Protein AF-A0A1E8AYQ0-F1 (afdb_monomer_lite)

Foldseek 3Di:
DDPPPPPPPPCQLCNVLVCCVVVVDVDDDPCPQVVCPVCPSVLVNVCCCACPVVVHDPVCVLVVDDPVVCVVRPDPPNCCRNVVVDSCVSCCVVPVPSDDD

Organism: Bacillus mycoides (NCBI:txid1405)

Secondary structure (DSSP, 8-state):
------------HHHHHHHHHTTS-SSPPTTTTTS-TT-HHHHHHHHHIIIIIS---HHHHHHH--HHHHHHHS-THHHHHHSTT-SSHHHHHH-GGG---

InterPro domains:
  IPR025119 Domain of unknown function DUF4046 [PF13255] (14-99)

Radius of gyration: 15.67 Å; chains: 1; bounding box: 35×31×55 Å

pLDDT: mean 70.52, std 15.39, range [31.86, 91.06]

Sequence (101 aa):
MLLKANCVNTIRIEGIYQEILDGNRRKFPQYTWSEDLDRELAKRITRYLLEVVLNWGTEQIINGWTRELVVKYKRRCMLSIVYNGNLNQPFHDEYPDCFKE

Structure (mmCIF, N/CA/C/O backbone):
data_AF-A0A1E8AYQ0-F1
#
_entry.id   AF-A0A1E8AYQ0-F1
#
loop_
_atom_site.group_PDB
_atom_site.id
_atom_site.type_symbol
_atom_site.label_atom_id
_atom_site.label_alt_id
_atom_site.label_comp_id
_atom_site.label_asym_id
_atom_site.label_entity_id
_atom_site.label_seq_id
_atom_site.pdbx_PDB_ins_code
_atom_site.Cartn_x
_atom_site.Cartn_y
_atom_site.Cartn_z
_atom_site.occupancy
_atom_site.B_iso_or_equiv
_atom_site.auth_seq_id
_atom_site.auth_comp_id
_atom_site.auth_asym_id
_atom_site.auth_atom_id
_atom_site.pdbx_PDB_model_num
ATOM 1 N N . MET A 1 1 ? -24.115 -8.136 -36.988 1.00 31.86 1 MET A N 1
ATOM 2 C CA . MET A 1 1 ? -22.659 -7.906 -36.871 1.00 31.86 1 MET A CA 1
ATOM 3 C C . MET A 1 1 ? -22.378 -7.394 -35.471 1.00 31.86 1 MET A C 1
ATOM 5 O O . MET A 1 1 ? -22.716 -6.258 -35.178 1.00 31.86 1 MET A O 1
ATOM 9 N N . LEU A 1 2 ? -21.849 -8.239 -34.586 1.00 35.66 2 LEU A N 1
ATOM 10 C CA . LEU A 1 2 ? -21.365 -7.789 -33.282 1.00 35.66 2 LEU A CA 1
ATOM 11 C C . LEU A 1 2 ? -19.933 -7.298 -33.481 1.00 35.66 2 LEU A C 1
ATOM 13 O O . LEU A 1 2 ? -19.040 -8.091 -33.779 1.00 35.66 2 LEU A O 1
ATOM 17 N N . LEU A 1 3 ? -19.736 -5.986 -33.367 1.00 36.81 3 LEU A N 1
ATOM 18 C CA . LEU A 1 3 ? -18.411 -5.405 -33.203 1.00 36.81 3 LEU A CA 1
ATOM 19 C C . LEU A 1 3 ? -17.833 -5.987 -31.912 1.00 36.81 3 LEU A C 1
ATOM 21 O O . LEU A 1 3 ? -18.250 -5.626 -30.814 1.00 36.81 3 LEU A O 1
ATOM 25 N N . LYS A 1 4 ? -16.893 -6.927 -32.054 1.00 43.41 4 LYS A N 1
ATOM 26 C CA . LYS A 1 4 ? -15.954 -7.254 -30.985 1.00 43.41 4 LYS A CA 1
ATOM 27 C C . LYS A 1 4 ? -15.245 -5.952 -30.654 1.00 43.41 4 LYS A C 1
ATOM 29 O O . LYS A 1 4 ? -14.419 -5.482 -31.434 1.00 43.41 4 LYS A O 1
ATOM 34 N N . ALA A 1 5 ? -15.613 -5.352 -29.530 1.00 41.03 5 ALA A N 1
ATOM 35 C CA . ALA A 1 5 ? -14.810 -4.313 -28.934 1.00 41.03 5 ALA A CA 1
ATOM 36 C C . ALA A 1 5 ? -13.443 -4.941 -28.643 1.00 41.03 5 ALA A C 1
ATOM 38 O O . ALA A 1 5 ? -13.284 -5.706 -27.694 1.00 41.03 5 ALA A O 1
ATOM 39 N N . ASN A 1 6 ? -12.457 -4.646 -29.488 1.00 55.62 6 ASN A N 1
ATOM 40 C CA . ASN A 1 6 ? -11.058 -4.704 -29.094 1.00 55.62 6 ASN A CA 1
ATOM 41 C C . ASN A 1 6 ? -10.851 -3.566 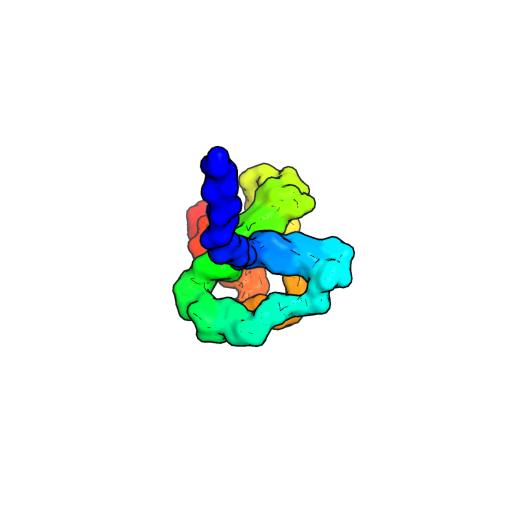-28.090 1.00 55.62 6 ASN A C 1
ATOM 43 O O . ASN A 1 6 ? -10.267 -2.531 -28.404 1.00 55.62 6 ASN A O 1
ATOM 47 N N . CYS A 1 7 ? -11.397 -3.727 -26.886 1.00 39.19 7 CYS A N 1
ATOM 48 C CA . CYS A 1 7 ? -10.941 -2.957 -25.752 1.00 39.19 7 CYS A CA 1
ATOM 49 C C . CYS A 1 7 ? 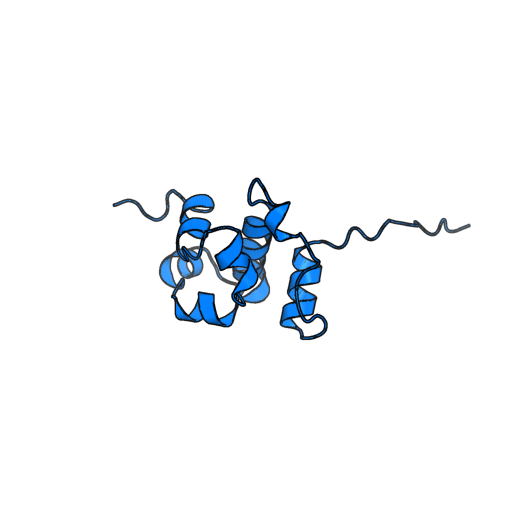-9.534 -3.463 -25.476 1.00 39.19 7 CYS A C 1
ATOM 51 O O . CYS A 1 7 ? -9.343 -4.635 -25.149 1.00 39.19 7 CYS A O 1
ATOM 53 N N . VAL A 1 8 ? -8.546 -2.583 -25.621 1.00 43.47 8 VAL A N 1
ATOM 54 C CA . VAL A 1 8 ? -7.316 -2.705 -24.846 1.00 43.47 8 VAL A CA 1
ATOM 55 C C . VAL A 1 8 ? -7.781 -2.986 -23.419 1.00 43.47 8 VAL A C 1
ATOM 57 O O . VAL A 1 8 ? -8.405 -2.132 -22.793 1.00 43.47 8 VAL A O 1
ATOM 60 N N . ASN A 1 9 ? -7.608 -4.225 -22.955 1.00 49.09 9 ASN A N 1
ATOM 61 C CA . ASN A 1 9 ? -7.825 -4.577 -21.563 1.00 49.09 9 ASN A CA 1
ATOM 62 C C . ASN A 1 9 ? -6.752 -3.807 -20.803 1.00 49.09 9 ASN A C 1
ATOM 64 O O . ASN A 1 9 ? -5.645 -4.307 -20.618 1.00 49.09 9 ASN A O 1
ATOM 68 N N . THR A 1 10 ? -7.033 -2.552 -20.454 1.00 55.47 10 THR A N 1
ATOM 69 C CA . THR A 1 10 ? -6.185 -1.772 -19.564 1.00 55.47 10 THR A CA 1
ATOM 70 C C . THR A 1 10 ? -6.206 -2.516 -18.244 1.00 55.47 10 THR A C 1
ATOM 72 O O . THR A 1 10 ? -7.153 -2.391 -17.464 1.00 55.47 10 THR A O 1
ATOM 75 N N . ILE A 1 11 ? -5.210 -3.379 -18.042 1.00 67.19 11 ILE A N 1
ATOM 76 C CA . ILE A 1 11 ? -5.091 -4.168 -16.828 1.00 67.19 11 ILE A CA 1
ATOM 77 C C . ILE A 1 11 ? -4.963 -3.160 -15.690 1.00 67.19 11 ILE A C 1
ATOM 79 O O . ILE A 1 11 ? -3.998 -2.400 -15.614 1.00 67.19 11 ILE A O 1
ATOM 83 N N . ARG A 1 12 ? -5.984 -3.111 -14.835 1.00 87.75 12 ARG A N 1
ATOM 84 C CA . ARG A 1 12 ? -5.983 -2.248 -13.658 1.00 87.75 12 ARG A CA 1
ATOM 85 C C . ARG A 1 12 ? -4.940 -2.763 -12.670 1.00 87.75 12 ARG A C 1
ATOM 87 O O . ARG A 1 12 ? -4.773 -3.975 -12.526 1.00 87.75 12 ARG A O 1
ATOM 94 N N . ILE A 1 13 ? -4.255 -1.854 -11.979 1.00 89.62 13 ILE A N 1
ATOM 95 C CA . ILE A 1 13 ? -3.193 -2.213 -11.032 1.00 89.62 13 ILE A CA 1
ATOM 96 C C . ILE A 1 13 ? -3.712 -3.134 -9.918 1.00 89.62 13 ILE A C 1
ATOM 98 O O . ILE A 1 13 ? -3.015 -4.060 -9.511 1.00 89.62 13 ILE A O 1
ATOM 102 N N . GLU A 1 14 ? -4.970 -2.958 -9.511 1.00 90.25 14 GLU A N 1
ATOM 103 C CA . GLU A 1 14 ? -5.674 -3.804 -8.546 1.00 90.25 14 GLU A CA 1
ATOM 104 C C . GLU A 1 14 ? -5.842 -5.240 -9.057 1.00 90.25 14 GLU A C 1
ATOM 106 O O . GLU A 1 14 ? -5.670 -6.183 -8.295 1.00 90.25 14 GLU A O 1
ATOM 111 N N . GLY A 1 15 ? -6.094 -5.422 -10.358 1.00 91.06 15 GLY A N 1
ATOM 112 C CA . GLY A 1 15 ? -6.166 -6.749 -10.975 1.00 91.06 15 GLY A CA 1
ATOM 113 C C . GLY A 1 15 ? -4.813 -7.459 -10.956 1.00 91.06 15 GLY A C 1
ATOM 114 O O . GLY A 1 15 ? -4.731 -8.622 -10.573 1.00 91.06 15 GLY A O 1
ATOM 115 N N . ILE A 1 16 ? -3.731 -6.737 -11.269 1.00 90.69 16 ILE A N 1
ATOM 116 C CA . ILE A 1 16 ? -2.356 -7.258 -11.143 1.00 90.69 16 ILE A CA 1
ATOM 117 C C . ILE A 1 16 ? -2.064 -7.641 -9.691 1.00 90.69 16 ILE A C 1
ATOM 119 O O . ILE A 1 16 ? -1.428 -8.662 -9.432 1.00 90.69 16 ILE A O 1
ATOM 123 N N . TYR A 1 17 ? -2.508 -6.822 -8.740 1.00 88.88 17 TYR A N 1
ATOM 124 C CA . TYR A 1 17 ? -2.321 -7.102 -7.326 1.00 88.88 17 TYR A CA 1
ATOM 125 C C . TYR A 1 17 ? -3.102 -8.337 -6.877 1.00 88.88 17 TYR A C 1
ATOM 127 O O . TYR A 1 17 ? -2.526 -9.185 -6.199 1.00 88.88 17 TYR A O 1
ATOM 135 N N . GLN A 1 18 ? -4.349 -8.497 -7.322 1.00 89.19 18 GLN A N 1
ATOM 136 C CA . GLN A 1 18 ? -5.150 -9.688 -7.051 1.00 89.19 18 GLN A CA 1
ATOM 137 C C . GLN A 1 18 ? -4.487 -10.951 -7.618 1.00 89.19 18 GLN A C 1
ATOM 139 O O . GLN A 1 18 ? -4.311 -11.917 -6.884 1.00 89.19 18 GLN A O 1
ATOM 144 N N . GLU A 1 19 ? -3.976 -10.916 -8.856 1.00 90.62 19 GLU A N 1
ATOM 145 C CA . GLU A 1 19 ? -3.205 -12.035 -9.424 1.00 90.62 19 GLU A CA 1
ATOM 146 C C . GLU A 1 19 ? -1.979 -12.403 -8.569 1.00 90.62 19 GLU A C 1
ATOM 148 O O . GLU A 1 19 ? -1.588 -13.569 -8.510 1.00 90.62 19 GLU A O 1
ATOM 153 N N . ILE A 1 20 ? -1.345 -11.421 -7.918 1.00 88.06 20 ILE A N 1
ATOM 154 C CA . ILE A 1 20 ? -0.209 -11.660 -7.017 1.00 88.06 20 ILE A CA 1
ATOM 155 C C . ILE A 1 20 ? -0.667 -12.298 -5.706 1.00 88.06 20 ILE A C 1
ATOM 157 O O . ILE A 1 20 ? 0.004 -13.209 -5.215 1.00 88.06 20 ILE A O 1
ATOM 161 N N . LEU A 1 21 ? -1.782 -11.830 -5.144 1.00 84.56 21 LEU A N 1
ATOM 162 C CA . LEU A 1 21 ? -2.372 -12.395 -3.930 1.00 84.56 21 LEU A CA 1
ATOM 163 C C . LEU A 1 21 ? -2.824 -13.844 -4.149 1.00 84.56 21 LEU A C 1
ATOM 165 O O . LEU A 1 21 ? -2.535 -14.699 -3.316 1.00 84.56 21 LEU A O 1
ATOM 169 N N . ASP A 1 22 ? -3.431 -14.126 -5.301 1.00 87.25 22 ASP A N 1
ATOM 170 C CA . ASP A 1 22 ? -3.894 -15.462 -5.692 1.00 87.25 22 ASP A CA 1
ATOM 171 C C . ASP A 1 22 ? -2.736 -16.406 -6.075 1.00 87.25 22 ASP A C 1
ATOM 173 O O . ASP A 1 22 ? -2.935 -17.601 -6.281 1.00 87.25 22 ASP A O 1
ATOM 177 N N . GLY A 1 23 ? -1.508 -15.887 -6.199 1.00 85.81 23 GLY A N 1
ATOM 178 C CA . GLY A 1 23 ? -0.325 -16.656 -6.596 1.00 85.81 23 GLY A CA 1
ATOM 179 C C . GLY A 1 23 ? -0.187 -16.896 -8.105 1.00 85.81 23 GLY A C 1
ATOM 180 O O . GLY A 1 23 ? 0.801 -17.493 -8.538 1.00 85.81 23 GLY A O 1
ATOM 181 N N . ASN A 1 24 ? -1.111 -16.374 -8.915 1.00 89.44 24 ASN A N 1
ATOM 182 C CA . ASN A 1 24 ? -1.092 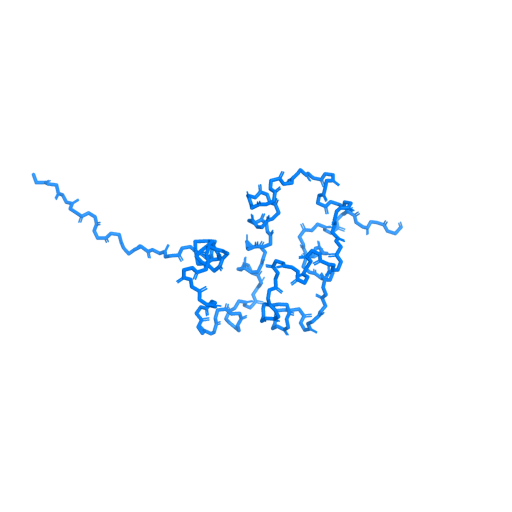-16.441 -10.381 1.00 89.44 24 ASN A CA 1
ATOM 183 C C . ASN A 1 24 ? 0.029 -15.586 -11.000 1.00 89.44 24 ASN A C 1
ATOM 185 O O . ASN A 1 24 ? 0.488 -15.847 -12.114 1.00 89.44 24 ASN A O 1
ATOM 189 N N . ARG A 1 25 ? 0.513 -14.578 -10.266 1.00 87.88 25 ARG A N 1
ATOM 190 C CA . ARG A 1 25 ? 1.621 -13.704 -10.664 1.00 87.88 25 ARG A CA 1
ATOM 191 C C . ARG A 1 25 ? 2.639 -13.570 -9.535 1.00 87.88 25 ARG A C 1
ATOM 193 O O . ARG A 1 25 ? 2.307 -13.412 -8.370 1.00 87.88 25 ARG A O 1
ATOM 200 N N . ARG A 1 26 ? 3.935 -13.567 -9.869 1.00 84.56 26 ARG A N 1
ATOM 201 C CA . ARG A 1 26 ? 5.002 -13.470 -8.849 1.00 84.56 26 ARG A CA 1
ATOM 202 C C . ARG A 1 26 ? 5.237 -12.058 -8.305 1.00 84.56 26 ARG A C 1
ATOM 204 O O . ARG A 1 26 ? 5.619 -11.914 -7.143 1.00 84.56 26 ARG A O 1
ATOM 211 N N . LYS A 1 27 ? 5.115 -11.040 -9.161 1.00 82.75 27 LYS A N 1
ATOM 212 C CA . LYS A 1 27 ? 5.413 -9.631 -8.864 1.00 82.75 27 LYS A CA 1
ATOM 213 C C . LYS A 1 27 ? 4.748 -8.700 -9.875 1.00 82.75 27 LYS A C 1
ATOM 215 O O . LYS A 1 27 ? 4.380 -9.134 -10.965 1.00 82.75 27 LYS A O 1
ATOM 220 N N . PHE A 1 28 ? 4.663 -7.423 -9.519 1.00 87.38 28 PHE A N 1
ATOM 221 C CA . PHE A 1 28 ? 4.248 -6.355 -10.425 1.00 87.38 28 PHE A CA 1
ATOM 222 C C . PHE A 1 28 ? 5.173 -6.259 -11.655 1.00 87.38 28 PHE A C 1
ATOM 224 O O . PHE A 1 28 ? 6.321 -6.726 -11.585 1.00 87.38 28 PHE A O 1
ATOM 231 N N . PRO A 1 29 ? 4.692 -5.688 -12.778 1.00 88.88 29 PRO A N 1
ATOM 232 C CA . PRO A 1 29 ? 5.531 -5.365 -13.927 1.00 88.88 29 PRO A CA 1
ATOM 233 C C . PRO A 1 29 ? 6.779 -4.558 -13.540 1.00 88.88 29 PRO A C 1
ATOM 235 O O . PRO A 1 29 ? 6.856 -3.935 -12.479 1.00 88.88 29 PRO A O 1
ATOM 238 N N . GLN A 1 30 ? 7.799 -4.602 -14.398 1.00 82.75 30 GLN A N 1
ATOM 239 C CA . GLN A 1 30 ? 8.969 -3.747 -14.205 1.00 82.75 30 GLN A CA 1
ATOM 240 C C . GLN A 1 30 ? 8.555 -2.276 -14.278 1.00 82.75 30 GLN A C 1
ATOM 242 O O . GLN A 1 30 ? 7.596 -1.934 -14.961 1.00 82.75 30 GLN A O 1
ATOM 247 N N . TYR A 1 31 ? 9.273 -1.437 -13.534 1.00 83.62 31 TYR A N 1
ATOM 248 C CA . TYR A 1 31 ? 9.092 0.016 -13.476 1.00 83.62 31 TYR A CA 1
ATOM 249 C C . TYR A 1 31 ? 7.760 0.531 -12.914 1.00 83.62 31 TYR A C 1
ATOM 251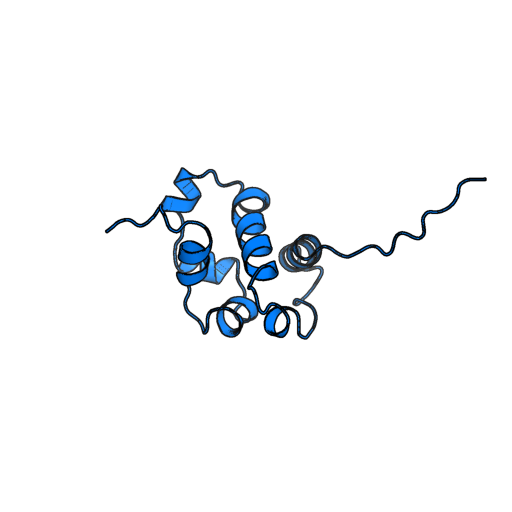 O O . TYR A 1 31 ? 7.666 1.722 -12.643 1.00 83.62 31 TYR A O 1
ATOM 259 N N . THR A 1 32 ? 6.801 -0.349 -12.585 1.00 85.44 32 THR A N 1
ATOM 260 C CA . THR A 1 32 ? 5.503 0.017 -11.982 1.00 85.44 32 THR A CA 1
ATOM 261 C C . THR A 1 32 ? 5.622 1.015 -10.834 1.00 85.44 32 THR A C 1
ATOM 263 O O . THR A 1 32 ? 4.793 1.901 -10.718 1.00 85.44 32 THR A O 1
ATOM 266 N N . TRP A 1 33 ? 6.643 0.876 -9.986 1.00 82.50 33 TRP A N 1
ATOM 267 C CA . TRP A 1 33 ? 6.835 1.753 -8.830 1.00 82.50 33 TRP A CA 1
ATOM 268 C C . TRP A 1 33 ? 7.726 2.959 -9.110 1.00 82.50 33 TRP A C 1
ATOM 270 O O . TRP A 1 33 ? 7.529 4.002 -8.507 1.00 82.50 33 TRP A O 1
ATOM 280 N N . SER A 1 34 ? 8.719 2.829 -9.991 1.00 79.06 34 SER A N 1
ATOM 281 C CA . SER A 1 34 ? 9.608 3.948 -10.329 1.00 79.06 34 SER A CA 1
ATOM 282 C C . SER A 1 34 ? 8.924 4.987 -11.217 1.00 79.06 34 SER A C 1
ATOM 284 O O . SER A 1 34 ? 9.344 6.136 -11.228 1.00 79.06 34 SER A O 1
ATOM 286 N N . GLU A 1 35 ? 7.888 4.582 -11.954 1.00 84.19 35 GLU A N 1
ATOM 287 C CA . GLU A 1 35 ? 7.053 5.470 -12.770 1.00 84.19 35 GLU A CA 1
ATOM 288 C C . GLU A 1 35 ? 5.834 6.013 -11.998 1.00 84.19 35 GLU A C 1
ATOM 290 O O . GLU A 1 35 ? 5.150 6.905 -12.491 1.00 84.19 35 GLU A O 1
ATOM 295 N N . ASP A 1 36 ? 5.577 5.531 -10.775 1.00 83.06 36 ASP A N 1
ATOM 296 C CA . ASP A 1 36 ? 4.495 6.003 -9.896 1.00 83.06 36 ASP A CA 1
ATOM 297 C C . ASP A 1 36 ? 4.918 7.258 -9.113 1.00 83.06 36 ASP A C 1
ATOM 299 O O . ASP A 1 36 ? 4.962 7.266 -7.881 1.00 83.06 36 ASP A O 1
ATOM 303 N N . LEU A 1 37 ? 5.294 8.312 -9.842 1.00 78.19 37 LEU A N 1
ATOM 304 C CA . LEU A 1 37 ? 5.906 9.524 -9.280 1.00 78.19 37 LEU A CA 1
ATOM 305 C C . LEU A 1 37 ? 5.005 10.215 -8.240 1.00 78.19 37 LEU A C 1
ATOM 307 O O . LEU A 1 37 ? 5.491 10.636 -7.192 1.00 78.19 37 LEU A O 1
ATOM 311 N N . ASP A 1 38 ? 3.694 10.256 -8.493 1.00 82.19 38 ASP A N 1
ATOM 312 C CA . ASP A 1 38 ? 2.686 10.853 -7.601 1.00 82.19 38 ASP A CA 1
ATOM 313 C C . ASP A 1 38 ? 2.108 9.862 -6.572 1.00 82.19 38 ASP A C 1
ATOM 315 O O . ASP A 1 38 ? 1.217 10.205 -5.786 1.00 82.19 38 ASP A O 1
ATOM 319 N N . ARG A 1 39 ? 2.625 8.624 -6.548 1.00 80.69 39 ARG A N 1
ATOM 320 C CA . ARG A 1 39 ? 2.197 7.531 -5.656 1.00 80.69 39 ARG A CA 1
ATOM 321 C C . ARG A 1 39 ? 0.738 7.091 -5.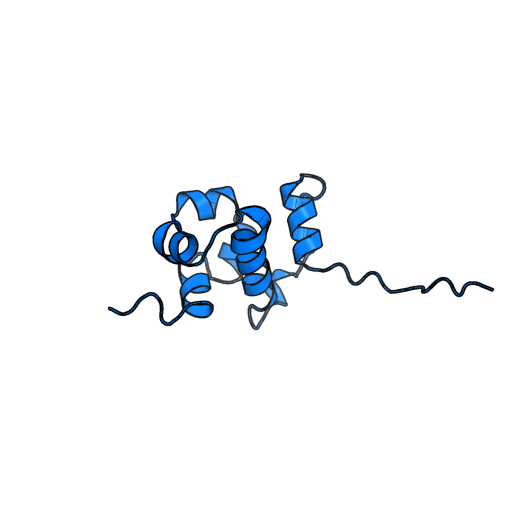838 1.00 80.69 39 ARG A C 1
ATOM 323 O O . ARG A 1 39 ? 0.167 6.451 -4.953 1.00 80.69 39 ARG A O 1
ATOM 330 N N . GLU A 1 40 ? 0.104 7.434 -6.953 1.00 85.88 40 GLU A N 1
ATOM 331 C CA . GLU A 1 40 ? -1.308 7.142 -7.210 1.00 85.88 40 GLU A CA 1
ATOM 332 C C . GLU A 1 40 ? -1.578 5.636 -7.308 1.00 85.88 40 GLU A C 1
ATOM 334 O O . GLU A 1 40 ? -2.597 5.148 -6.806 1.00 85.88 40 GLU A O 1
ATOM 339 N N . LEU A 1 41 ? -0.659 4.862 -7.893 1.00 85.81 41 LEU A N 1
ATOM 340 C CA . LEU A 1 41 ? -0.784 3.403 -7.927 1.00 85.81 41 LEU A CA 1
ATOM 341 C C . LEU A 1 41 ? -0.640 2.815 -6.521 1.00 85.81 41 LEU A C 1
ATOM 343 O O . LEU A 1 41 ? -1.411 1.927 -6.144 1.00 85.81 41 LEU A O 1
ATOM 347 N N . ALA A 1 42 ? 0.301 3.323 -5.725 1.00 81.62 42 ALA A N 1
ATOM 348 C CA . ALA A 1 42 ? 0.497 2.888 -4.346 1.00 81.62 42 ALA A CA 1
ATOM 349 C C . ALA A 1 42 ? -0.724 3.169 -3.450 1.00 81.62 42 ALA A C 1
ATOM 351 O O . ALA A 1 42 ? -1.114 2.285 -2.675 1.00 81.62 42 ALA A O 1
ATOM 352 N N . LYS A 1 43 ? -1.358 4.343 -3.581 1.00 82.19 43 LYS A N 1
ATOM 353 C CA . LYS A 1 43 ? -2.615 4.681 -2.883 1.00 82.19 43 LYS A CA 1
ATOM 354 C C . LYS A 1 43 ? -3.734 3.722 -3.283 1.00 82.19 43 LYS A C 1
ATOM 356 O O . LYS A 1 43 ? -4.317 3.038 -2.447 1.00 82.19 43 LYS A O 1
ATOM 361 N N . ARG A 1 44 ? -3.951 3.537 -4.590 1.00 87.50 44 ARG A N 1
ATOM 362 C CA . ARG A 1 44 ? -4.981 2.617 -5.108 1.00 87.50 44 ARG A CA 1
ATOM 363 C C . ARG A 1 44 ? -4.826 1.187 -4.596 1.00 87.50 44 ARG A C 1
ATOM 365 O O . ARG A 1 44 ? -5.809 0.581 -4.178 1.00 87.50 44 ARG A O 1
ATOM 372 N N . ILE A 1 45 ? -3.603 0.655 -4.579 1.00 86.69 45 ILE A N 1
ATOM 373 C CA . ILE A 1 45 ? -3.334 -0.683 -4.030 1.00 86.69 45 ILE A CA 1
ATOM 374 C C . ILE A 1 45 ? -3.563 -0.740 -2.520 1.00 86.69 45 ILE A C 1
ATOM 376 O O . ILE A 1 45 ? -4.074 -1.741 -2.019 1.00 86.69 45 ILE A O 1
ATOM 380 N N . THR A 1 46 ? -3.200 0.313 -1.790 1.00 80.25 46 THR A N 1
ATOM 381 C CA . THR A 1 46 ? -3.407 0.380 -0.338 1.00 80.25 46 THR A CA 1
ATOM 382 C C . THR A 1 46 ? -4.891 0.397 0.002 1.00 80.25 46 THR A C 1
ATOM 384 O O . THR A 1 46 ? -5.329 -0.435 0.798 1.00 80.25 46 THR A O 1
ATOM 387 N N . ARG A 1 47 ? -5.672 1.241 -0.675 1.00 82.19 47 ARG A N 1
ATOM 388 C CA . ARG A 1 47 ? -7.129 1.265 -0.547 1.00 82.19 47 ARG A CA 1
ATOM 389 C C . ARG A 1 47 ? -7.762 -0.076 -0.904 1.00 82.19 47 ARG A C 1
ATOM 391 O O . ARG A 1 47 ? -8.537 -0.608 -0.120 1.00 82.19 47 ARG A O 1
ATOM 398 N N . TYR A 1 48 ? -7.384 -0.666 -2.039 1.00 86.88 48 TYR A N 1
ATOM 399 C CA . TYR A 1 48 ? -7.913 -1.964 -2.464 1.00 86.88 48 TYR A CA 1
ATOM 400 C C . TYR A 1 48 ? -7.619 -3.079 -1.447 1.00 86.88 48 TYR A C 1
ATOM 402 O O . TYR A 1 48 ? -8.496 -3.880 -1.132 1.00 86.88 48 TYR A O 1
ATOM 410 N N . LEU A 1 49 ? -6.404 -3.124 -0.891 1.00 84.56 49 LEU A N 1
ATOM 411 C CA . LEU A 1 49 ? -6.061 -4.080 0.164 1.00 84.56 49 LEU A CA 1
ATOM 412 C C . LEU A 1 49 ? -6.988 -3.928 1.378 1.00 84.56 49 LEU A C 1
ATOM 414 O O . LEU A 1 49 ? -7.520 -4.917 1.872 1.00 84.56 49 LEU A O 1
ATOM 418 N N . LEU A 1 50 ? -7.161 -2.703 1.863 1.00 81.31 50 LEU A N 1
ATOM 419 C CA . LEU A 1 50 ? -7.928 -2.426 3.074 1.00 81.31 50 LEU A CA 1
ATOM 420 C C . LEU A 1 50 ? -9.426 -2.673 2.875 1.00 81.31 50 LEU A C 1
ATOM 422 O O . LEU A 1 50 ? -10.034 -3.441 3.617 1.00 81.31 50 LEU A O 1
ATOM 426 N N . GLU A 1 51 ? -10.006 -2.057 1.852 1.00 84.12 51 GLU A N 1
ATOM 427 C CA . GLU A 1 51 ? -11.455 -2.028 1.652 1.00 84.12 51 GLU A CA 1
ATOM 428 C C . GLU A 1 51 ? -11.980 -3.292 0.967 1.00 84.12 51 GLU A C 1
ATOM 430 O O . GLU A 1 51 ? -13.090 -3.723 1.259 1.00 84.12 51 GLU A O 1
ATOM 435 N N . VAL A 1 52 ? -11.204 -3.907 0.067 1.00 86.38 52 VAL A N 1
ATOM 436 C CA . VAL A 1 52 ? -11.684 -5.033 -0.754 1.00 86.38 52 VAL A CA 1
ATOM 437 C C . VAL A 1 52 ? -11.136 -6.365 -0.258 1.00 86.38 52 VAL A C 1
ATOM 439 O O . VAL A 1 52 ? -11.900 -7.298 -0.031 1.00 86.38 52 VAL A O 1
ATOM 442 N N . VAL A 1 53 ? -9.818 -6.475 -0.073 1.00 84.44 53 VAL A N 1
ATOM 443 C CA . VAL A 1 53 ? -9.185 -7.756 0.298 1.00 84.44 53 VAL A CA 1
ATOM 444 C C . VAL A 1 53 ? -9.418 -8.087 1.770 1.00 84.44 53 VAL A C 1
ATOM 446 O O . VAL A 1 53 ? -9.719 -9.230 2.109 1.00 84.44 53 VAL A O 1
ATOM 449 N N . LEU A 1 54 ? -9.259 -7.099 2.650 1.00 82.44 54 LEU A N 1
ATOM 450 C CA . LEU A 1 54 ? -9.456 -7.263 4.090 1.00 82.44 54 LEU A CA 1
ATOM 451 C C . LEU A 1 54 ? -10.892 -6.951 4.526 1.00 82.44 54 LEU A C 1
ATOM 453 O O . LEU A 1 54 ? -11.280 -7.353 5.623 1.00 82.44 54 LEU A O 1
ATOM 457 N N . ASN A 1 55 ? -11.674 -6.285 3.667 1.00 84.94 55 ASN A N 1
ATOM 458 C CA . ASN A 1 55 ? -13.043 -5.847 3.938 1.00 84.94 55 ASN A CA 1
ATOM 459 C C . ASN A 1 55 ? -13.150 -5.032 5.239 1.00 84.94 55 ASN A C 1
ATOM 461 O O . ASN A 1 55 ? -14.024 -5.268 6.075 1.00 84.94 55 ASN A O 1
ATOM 465 N N . TRP A 1 56 ? -12.200 -4.119 5.444 1.00 83.50 56 TRP A N 1
ATOM 466 C CA . TRP A 1 56 ? -12.137 -3.288 6.638 1.00 83.50 56 TRP A CA 1
ATOM 467 C C . TRP A 1 56 ? -12.979 -2.028 6.508 1.00 83.50 56 TRP A C 1
ATOM 469 O O . TRP A 1 56 ? -12.950 -1.340 5.489 1.00 83.50 56 TRP A O 1
ATOM 479 N N . GLY A 1 57 ? -13.677 -1.697 7.594 1.00 77.31 57 GLY A N 1
ATOM 480 C CA . GLY A 1 57 ? -14.295 -0.386 7.776 1.00 77.31 57 GLY A CA 1
ATOM 481 C C . GLY A 1 57 ? -13.313 0.653 8.329 1.00 77.31 57 GLY A C 1
ATOM 482 O O . GLY A 1 57 ? -12.235 0.316 8.819 1.00 77.31 57 GLY A O 1
ATOM 483 N N . THR A 1 58 ? -13.716 1.925 8.318 1.00 73.69 58 THR A N 1
ATOM 484 C CA . THR A 1 58 ? -12.893 3.075 8.738 1.00 73.69 58 THR A CA 1
ATOM 485 C C . THR A 1 58 ? -12.246 2.901 10.116 1.00 73.69 58 THR A C 1
ATOM 487 O O . THR A 1 58 ? -11.054 3.145 10.271 1.00 73.69 58 THR A O 1
ATOM 490 N N . GLU A 1 59 ? -12.983 2.412 11.116 1.00 73.44 59 GLU A N 1
ATOM 491 C CA . GLU A 1 59 ? -12.437 2.204 12.468 1.00 73.44 59 GLU A CA 1
ATOM 492 C C . GLU A 1 59 ? -11.366 1.105 12.523 1.00 73.44 59 GLU A C 1
ATOM 494 O O . GLU A 1 59 ? -10.412 1.204 13.296 1.00 73.44 59 GLU A O 1
ATOM 499 N N . GLN A 1 60 ? -11.487 0.067 11.692 1.00 74.75 60 GLN A N 1
ATOM 500 C CA . GLN A 1 60 ? -10.481 -0.993 11.588 1.00 74.75 60 GLN A CA 1
ATOM 501 C C . GLN A 1 60 ? -9.251 -0.515 10.821 1.00 74.75 60 GLN A C 1
ATOM 503 O O . GLN A 1 60 ? -8.140 -0.911 11.153 1.00 74.75 60 GLN A O 1
ATOM 508 N N . ILE A 1 61 ? -9.430 0.367 9.837 1.00 70.62 61 ILE A N 1
ATOM 509 C CA . ILE A 1 61 ? -8.323 1.014 9.127 1.00 70.62 61 ILE A CA 1
ATOM 510 C C . ILE A 1 61 ? -7.504 1.873 10.101 1.00 70.62 61 ILE A C 1
ATOM 512 O O . ILE A 1 61 ? -6.281 1.752 10.125 1.00 70.62 61 ILE A O 1
ATOM 516 N N . ILE A 1 62 ? -8.170 2.657 10.956 1.00 68.00 62 ILE A N 1
ATOM 517 C CA . ILE A 1 62 ? -7.522 3.513 11.963 1.00 68.00 62 ILE A CA 1
ATOM 518 C C . ILE A 1 62 ? -6.794 2.685 13.036 1.00 68.00 62 ILE A C 1
ATOM 520 O O . ILE A 1 62 ? -5.655 2.991 13.377 1.00 68.00 62 ILE A O 1
ATOM 524 N N . ASN A 1 63 ? -7.420 1.623 13.558 1.00 71.31 63 ASN A N 1
ATOM 525 C CA . ASN A 1 63 ? -6.901 0.900 14.730 1.00 71.31 63 ASN A CA 1
ATOM 526 C C . ASN A 1 63 ? -6.136 -0.397 14.409 1.00 71.31 63 ASN A C 1
ATOM 528 O O . ASN A 1 63 ? -5.389 -0.904 15.242 1.00 71.31 63 ASN A O 1
ATOM 532 N N . GLY A 1 64 ? -6.344 -0.980 13.230 1.00 66.25 64 GLY A N 1
ATOM 533 C CA . GLY A 1 64 ? -5.840 -2.307 12.865 1.00 66.25 64 GLY A CA 1
ATOM 534 C C . GLY A 1 64 ? -4.485 -2.295 12.162 1.00 66.25 64 GLY A C 1
ATOM 535 O O . GLY A 1 64 ? -3.903 -3.358 11.939 1.00 66.25 64 GLY A O 1
ATOM 536 N N . TRP A 1 65 ? -3.963 -1.126 11.790 1.00 64.75 65 TRP A N 1
ATOM 537 C CA . TRP A 1 65 ? -2.732 -1.027 11.011 1.00 64.75 65 TRP A CA 1
ATOM 538 C C . TRP A 1 65 ? -1.495 -1.383 11.849 1.00 64.75 65 TRP A C 1
ATOM 540 O O . TRP A 1 65 ? -0.937 -0.555 12.567 1.00 64.75 65 TRP A O 1
ATOM 550 N N . THR A 1 66 ? -1.034 -2.632 11.746 1.00 64.94 66 THR A N 1
ATOM 551 C CA . THR A 1 66 ? 0.158 -3.119 12.454 1.00 64.94 66 THR A CA 1
ATOM 552 C C . THR A 1 66 ? 1.298 -3.458 11.499 1.00 64.94 66 THR A C 1
ATOM 554 O O . THR A 1 66 ? 1.103 -3.853 10.346 1.00 64.94 66 THR A O 1
ATOM 557 N N . ARG A 1 67 ? 2.536 -3.376 12.004 1.00 61.62 67 ARG A N 1
ATOM 558 C CA . ARG A 1 67 ? 3.753 -3.758 11.267 1.00 61.62 67 ARG A CA 1
ATOM 559 C C . ARG A 1 67 ? 3.676 -5.184 10.701 1.00 61.62 67 ARG A C 1
ATOM 561 O O . ARG A 1 67 ? 4.213 -5.442 9.627 1.00 61.62 67 ARG A O 1
ATOM 568 N N . GLU A 1 68 ? 2.993 -6.093 11.391 1.00 68.12 68 GLU A N 1
ATOM 569 C CA . GLU A 1 68 ? 2.805 -7.484 10.964 1.00 68.12 68 GLU A CA 1
ATOM 570 C C . GLU A 1 68 ? 1.902 -7.608 9.730 1.00 68.12 68 GLU A C 1
ATOM 572 O O . GLU A 1 68 ? 2.233 -8.344 8.800 1.00 68.12 68 GLU A O 1
ATOM 577 N N . LEU A 1 69 ? 0.809 -6.841 9.666 1.00 68.31 69 LEU A N 1
ATOM 578 C CA . LEU A 1 69 ? -0.070 -6.769 8.492 1.00 68.31 69 LEU A CA 1
ATOM 579 C C . LEU A 1 69 ? 0.656 -6.217 7.268 1.00 68.31 69 LEU A C 1
ATOM 581 O O . LEU A 1 69 ? 0.538 -6.767 6.169 1.00 68.31 69 LEU A O 1
ATOM 585 N N . VAL A 1 70 ? 1.464 -5.176 7.475 1.00 63.28 70 VAL A N 1
ATOM 586 C CA . VAL A 1 70 ? 2.282 -4.579 6.415 1.00 63.28 70 VAL A CA 1
ATOM 587 C C . VAL A 1 70 ? 3.273 -5.603 5.854 1.00 63.28 70 VAL A C 1
ATOM 589 O O . VAL A 1 70 ? 3.399 -5.746 4.639 1.00 63.28 70 VAL A O 1
ATOM 592 N N . VAL A 1 71 ? 3.920 -6.385 6.720 1.00 64.69 71 VAL A N 1
ATOM 593 C CA . VAL A 1 71 ? 4.830 -7.465 6.308 1.00 64.69 71 VAL A CA 1
ATOM 594 C C . VAL A 1 71 ? 4.085 -8.602 5.595 1.00 64.69 71 VAL A C 1
ATOM 596 O O . VAL A 1 71 ? 4.605 -9.152 4.621 1.00 64.69 71 VAL A O 1
ATOM 599 N N . LYS A 1 72 ? 2.870 -8.938 6.045 1.00 68.12 72 LYS A N 1
ATOM 600 C CA . 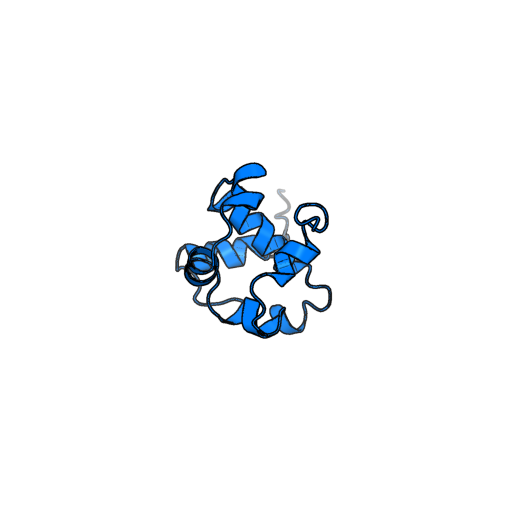LYS A 1 72 ? 2.059 -10.047 5.523 1.00 68.12 72 LYS A CA 1
ATOM 601 C C . LYS A 1 72 ? 1.496 -9.782 4.121 1.00 68.12 72 LYS A C 1
ATOM 603 O O . LYS A 1 72 ? 1.539 -10.684 3.289 1.00 68.12 72 LYS A O 1
ATOM 608 N N . TYR A 1 73 ? 1.016 -8.567 3.838 1.00 60.56 73 TYR A N 1
ATOM 609 C CA . TYR A 1 73 ? 0.302 -8.256 2.583 1.00 60.56 73 TYR A CA 1
ATOM 610 C C . TYR A 1 73 ? 1.049 -7.333 1.611 1.00 60.56 73 TYR A C 1
ATOM 612 O O . TYR A 1 73 ? 0.624 -7.176 0.462 1.00 60.56 73 TYR A O 1
ATOM 620 N N . LYS A 1 74 ? 2.190 -6.757 2.009 1.00 62.81 74 LYS A N 1
ATOM 621 C CA . LYS A 1 74 ? 3.030 -5.927 1.132 1.00 62.81 74 LYS A CA 1
ATOM 622 C C . LYS A 1 74 ? 4.454 -6.483 1.066 1.00 62.81 74 LYS A C 1
ATOM 624 O O . LYS A 1 74 ? 5.372 -6.027 1.743 1.00 62.81 74 LYS A O 1
ATOM 629 N N . ARG A 1 75 ? 4.655 -7.474 0.186 1.00 54.19 75 ARG A N 1
ATOM 630 C CA . ARG A 1 75 ? 5.985 -7.990 -0.193 1.00 54.19 75 ARG A CA 1
ATOM 631 C C . ARG A 1 75 ? 6.927 -6.821 -0.535 1.00 54.19 75 ARG A C 1
ATOM 633 O O . ARG A 1 75 ? 6.629 -6.064 -1.452 1.00 54.19 75 ARG A O 1
ATOM 640 N N . ARG A 1 76 ? 8.054 -6.732 0.191 1.00 52.53 76 ARG A N 1
ATOM 641 C CA . ARG A 1 76 ? 9.170 -5.740 0.217 1.00 52.53 76 ARG A CA 1
ATOM 642 C C . ARG A 1 76 ? 9.327 -4.702 -0.914 1.00 52.53 76 ARG A C 1
ATOM 644 O O . ARG A 1 76 ? 9.820 -3.620 -0.627 1.00 52.53 76 ARG A O 1
ATOM 651 N N . CYS A 1 77 ? 8.958 -4.986 -2.164 1.00 55.28 77 CYS A N 1
ATOM 652 C CA . CYS A 1 77 ? 9.210 -4.111 -3.313 1.00 55.28 77 CYS A CA 1
ATOM 653 C C . CYS A 1 77 ? 8.478 -2.763 -3.254 1.00 55.28 77 CYS A C 1
ATOM 655 O O . CYS A 1 77 ? 9.137 -1.742 -3.380 1.00 55.28 77 CYS A O 1
ATOM 657 N N . MET A 1 78 ? 7.156 -2.724 -3.052 1.00 64.19 78 MET A N 1
ATOM 658 C CA . MET A 1 78 ? 6.418 -1.451 -3.133 1.00 64.19 78 MET A CA 1
ATOM 659 C C . MET A 1 78 ? 6.850 -0.461 -2.039 1.00 64.19 78 MET A C 1
ATOM 661 O O . MET A 1 78 ? 7.149 0.689 -2.324 1.00 64.19 78 MET A O 1
ATOM 665 N N . LEU A 1 79 ? 6.938 -0.915 -0.785 1.00 57.75 79 LEU A N 1
ATOM 666 C CA . LEU A 1 79 ? 7.288 -0.060 0.359 1.00 57.75 79 LEU A CA 1
ATOM 667 C C . LEU A 1 79 ? 8.733 0.434 0.312 1.00 57.75 79 LEU A C 1
ATOM 669 O O . LEU A 1 79 ? 9.001 1.586 0.647 1.00 57.75 79 LEU A O 1
ATOM 673 N N . SER A 1 80 ? 9.660 -0.427 -0.116 1.00 55.06 80 SER A N 1
ATOM 674 C CA . SER A 1 80 ? 11.063 -0.040 -0.256 1.00 55.06 80 SER A CA 1
ATOM 675 C C . SER A 1 80 ? 11.265 0.988 -1.368 1.00 55.06 80 SER A C 1
ATOM 677 O O . SER A 1 80 ? 12.186 1.787 -1.254 1.00 55.06 80 SER A O 1
ATOM 679 N N . ILE A 1 81 ? 10.442 0.963 -2.424 1.00 53.75 81 ILE A N 1
ATOM 680 C CA . ILE A 1 81 ? 10.603 1.844 -3.590 1.00 53.75 81 ILE A CA 1
ATOM 681 C C . ILE A 1 81 ? 9.825 3.157 -3.416 1.00 53.75 81 ILE A C 1
ATOM 683 O O . ILE A 1 81 ? 10.383 4.218 -3.658 1.00 53.75 81 ILE A O 1
ATOM 687 N N . VAL A 1 82 ? 8.567 3.106 -2.967 1.00 57.19 82 VAL A N 1
ATOM 688 C CA . VAL A 1 82 ? 7.677 4.285 -2.951 1.00 57.19 82 VAL A CA 1
ATOM 689 C C . VAL A 1 82 ? 7.860 5.144 -1.694 1.00 57.19 82 VAL A C 1
ATOM 691 O O . VAL A 1 82 ? 7.764 6.368 -1.752 1.00 57.19 82 VAL A O 1
ATOM 694 N N . TYR A 1 83 ? 8.164 4.514 -0.558 1.00 58.47 83 TYR A N 1
ATOM 695 C CA . TYR A 1 83 ? 8.240 5.187 0.744 1.00 58.47 83 TYR A CA 1
ATOM 696 C C . TYR A 1 83 ? 9.610 5.049 1.411 1.00 58.47 83 TYR A C 1
ATOM 698 O O . TYR A 1 83 ? 9.739 5.260 2.613 1.00 58.47 83 TYR A O 1
ATOM 706 N N . ASN A 1 84 ? 10.641 4.652 0.655 1.00 56.59 84 ASN A N 1
ATOM 707 C CA . ASN A 1 84 ? 11.996 4.428 1.171 1.00 56.59 84 ASN A CA 1
ATOM 708 C C . ASN A 1 84 ? 12.031 3.512 2.420 1.00 56.59 84 ASN A C 1
ATOM 710 O O . ASN A 1 84 ? 12.831 3.697 3.334 1.00 56.59 84 ASN A O 1
ATOM 714 N N . GLY A 1 85 ? 11.108 2.546 2.501 1.00 55.75 85 GLY A N 1
ATOM 715 C CA . GLY A 1 85 ? 10.968 1.647 3.649 1.00 55.75 85 GLY A CA 1
ATOM 716 C C . GLY A 1 85 ? 10.183 2.205 4.845 1.00 55.75 85 GLY A C 1
ATOM 717 O O . GLY A 1 85 ? 10.015 1.480 5.828 1.00 55.75 85 GLY A O 1
ATOM 718 N N . ASN A 1 86 ? 9.658 3.432 4.779 1.00 61.00 86 ASN A N 1
ATOM 719 C CA . ASN A 1 86 ? 8.775 3.978 5.807 1.00 61.00 86 ASN A CA 1
ATOM 720 C C . ASN A 1 86 ? 7.362 3.382 5.685 1.00 61.00 86 ASN A C 1
ATOM 722 O O . ASN A 1 86 ? 6.636 3.612 4.720 1.00 61.00 86 ASN A O 1
ATOM 726 N N . LEU A 1 87 ? 6.976 2.591 6.686 1.00 56.41 87 LEU A N 1
ATOM 727 C CA . LEU A 1 87 ? 5.742 1.800 6.679 1.00 56.41 87 LEU A CA 1
ATOM 728 C C . LEU A 1 87 ? 4.481 2.608 7.037 1.00 56.41 87 LEU A C 1
ATOM 730 O O . LEU A 1 87 ? 3.376 2.135 6.772 1.00 56.41 87 LEU A O 1
ATOM 734 N N . ASN A 1 88 ? 4.640 3.802 7.617 1.00 59.44 88 ASN A N 1
ATOM 735 C CA . ASN A 1 88 ? 3.536 4.629 8.129 1.00 59.44 88 ASN A CA 1
ATOM 736 C C . ASN A 1 88 ? 3.161 5.782 7.182 1.00 59.44 88 ASN A C 1
ATOM 738 O O . ASN A 1 88 ? 2.059 6.317 7.244 1.00 59.44 88 ASN A O 1
ATOM 742 N N . GLN A 1 89 ? 4.068 6.146 6.277 1.00 66.19 89 GLN A N 1
ATOM 743 C CA . GLN A 1 89 ? 3.924 7.269 5.353 1.00 66.19 89 GLN A CA 1
ATOM 744 C C . GLN A 1 89 ? 2.761 7.153 4.338 1.00 66.19 89 GLN A C 1
ATOM 746 O O . GLN A 1 89 ? 2.093 8.162 4.135 1.00 66.19 89 GLN A O 1
ATOM 751 N N . PRO A 1 90 ? 2.423 5.973 3.765 1.00 63.00 90 PRO A N 1
ATOM 752 C CA . PRO A 1 90 ? 1.243 5.857 2.902 1.00 63.00 90 PRO A CA 1
ATOM 753 C C . PRO A 1 90 ? -0.066 6.218 3.609 1.00 63.00 90 PRO A C 1
ATOM 755 O O . PRO A 1 90 ? -0.954 6.796 2.999 1.00 63.00 90 PRO A O 1
ATOM 758 N N . PHE A 1 91 ? -0.175 5.908 4.903 1.00 61.66 91 PHE A N 1
ATOM 759 C CA . PHE A 1 91 ? -1.377 6.221 5.666 1.00 61.66 91 PHE A CA 1
ATOM 760 C C . PHE A 1 91 ? -1.476 7.717 5.959 1.00 61.66 91 PHE A C 1
ATOM 762 O O . PHE A 1 91 ? -2.556 8.277 5.860 1.00 61.66 91 PHE A O 1
ATOM 769 N N . HIS A 1 92 ? -0.360 8.377 6.282 1.00 63.09 92 HIS A N 1
ATOM 770 C CA . HIS A 1 92 ? -0.348 9.829 6.471 1.00 63.09 92 HIS A CA 1
ATOM 771 C C . HIS A 1 92 ? -0.724 10.575 5.176 1.00 63.09 92 HIS A C 1
ATOM 773 O O . HIS A 1 92 ? -1.426 11.579 5.237 1.00 63.09 92 HIS A O 1
ATOM 779 N N . ASP A 1 93 ? -0.315 10.051 4.013 1.00 64.19 93 ASP A N 1
ATOM 780 C CA . ASP A 1 93 ? -0.705 10.588 2.703 1.00 64.19 93 ASP A CA 1
ATOM 781 C C . ASP A 1 93 ? -2.208 10.368 2.393 1.00 64.19 93 ASP A C 1
ATOM 783 O O . ASP A 1 93 ? -2.821 11.213 1.742 1.00 64.19 93 ASP A O 1
ATOM 787 N N . GLU A 1 94 ? -2.812 9.247 2.818 1.00 64.94 94 GLU A N 1
ATOM 788 C CA . GLU A 1 94 ? -4.221 8.909 2.512 1.00 64.94 94 GLU A CA 1
ATOM 789 C C . GLU A 1 94 ? -5.237 9.369 3.568 1.00 64.94 94 GLU A C 1
ATOM 791 O O . GLU A 1 94 ? -6.378 9.678 3.224 1.00 64.94 94 GLU A O 1
ATOM 796 N N . TYR A 1 95 ? -4.837 9.435 4.835 1.00 64.06 95 TYR A N 1
ATOM 797 C CA . TYR A 1 95 ? -5.688 9.771 5.977 1.00 64.06 95 TYR A CA 1
ATOM 798 C C . TYR A 1 95 ? -4.981 10.771 6.911 1.00 64.06 95 TYR A C 1
ATOM 800 O O . TYR A 1 95 ? -4.726 10.458 8.081 1.00 64.06 95 TYR A O 1
ATOM 808 N N . PRO A 1 96 ? -4.662 11.986 6.427 1.00 61.38 96 PRO A N 1
ATOM 809 C CA . PRO A 1 96 ? -3.896 12.973 7.193 1.00 61.38 96 PRO A CA 1
ATOM 810 C C . PRO A 1 96 ? -4.596 13.401 8.496 1.00 61.38 96 PRO A C 1
ATOM 812 O O . PRO A 1 96 ? -3.933 13.682 9.489 1.00 61.38 96 PRO A O 1
ATOM 815 N N . ASP A 1 97 ? -5.932 13.391 8.531 1.00 61.00 97 ASP A N 1
ATOM 816 C CA . ASP A 1 97 ? -6.731 13.836 9.683 1.00 61.00 97 ASP A CA 1
ATOM 817 C C . ASP A 1 97 ? -6.896 12.798 10.808 1.00 61.00 97 ASP A C 1
ATOM 819 O O . ASP A 1 97 ? -7.409 13.135 11.876 1.00 61.00 97 ASP A O 1
ATOM 823 N N . CYS A 1 98 ? -6.494 11.541 10.591 1.00 55.19 98 CYS A N 1
ATOM 824 C CA . CYS A 1 98 ? -6.732 10.451 11.550 1.00 55.19 98 CYS A CA 1
ATOM 825 C C . CYS A 1 98 ? -5.659 10.338 12.645 1.00 55.19 98 CYS A C 1
ATOM 827 O O . CYS A 1 98 ? -5.876 9.648 13.638 1.00 55.19 98 CYS A O 1
ATOM 829 N N . PHE A 1 99 ? -4.527 11.029 12.493 1.00 51.31 99 PHE A N 1
ATOM 830 C CA . PHE A 1 99 ? -3.459 11.101 13.490 1.00 51.31 99 PHE A CA 1
ATOM 831 C C . PHE A 1 99 ? -3.230 12.559 13.884 1.00 51.31 99 PHE A C 1
ATOM 833 O O . PHE A 1 99 ? -2.223 13.166 13.523 1.00 51.31 99 PHE A O 1
ATOM 840 N N . LYS A 1 100 ? -4.201 13.149 14.581 1.00 44.03 100 LYS A N 1
ATOM 841 C CA . LYS A 1 100 ? -3.947 14.390 15.315 1.00 44.03 100 LYS A CA 1
ATOM 842 C C . LYS A 1 100 ? -3.191 14.030 16.591 1.00 44.03 100 LYS A C 1
ATOM 844 O O . LYS A 1 100 ? -3.607 13.117 17.302 1.00 44.03 100 LYS A O 1
ATOM 849 N N . GLU A 1 101 ? -2.060 14.702 16.785 1.00 46.59 101 GLU A N 1
ATOM 850 C CA . GLU A 1 101 ? -1.312 14.741 18.047 1.00 46.59 101 GLU A CA 1
ATOM 851 C C . GLU A 1 101 ? -2.211 15.199 19.206 1.00 46.59 101 GLU A C 1
ATOM 853 O O . GLU A 1 101 ? -3.089 16.065 18.963 1.00 46.59 101 GLU A O 1
#